Protein AF-A0A7C5NS29-F1 (afdb_monomer_lite)

Sequence (181 aa):
FFTLDFLIRVIQPRYSPSLLLGRFFVPNQRPQYVGAIKKRFAWGLGLLLALPMFYLLVINFQPNPIKVLVCILCLILLFLESAFSICLGCKFFEIFKKDPVKYCPGGVCEIRVKEPVQQFDIAQKIIAITVSLALIVGIYSYFTKVESKTFLAKKVKVMMMSDEEREAMEEAEMDKAFDEF

Secondary structure (DSSP, 8-state):
-HHHHHHHHHH-GGG-HHHHHHHHH-TTSPPPP--HHHHHHHHHHHHHHHHHHHIIIII--S--HHHHHHHHHHHHHHHHHHHS---HHHHHHHHHH-----S-GGGTTS--PPPGGGSPPHHHHHHHHHHHHHHHHHHHHHHHHS---SHHHHHHHHHHS-HHHHHHHHHHHHHHHHHT-

Radius of gyration: 29.72 Å; chains: 1; bounding box: 54×78×52 Å

Foldseek 3Di:
DQLVLLVCLLVPPVPRPVVVVVCVVPVPDDDQDADSVLVSQLSVVSNVLVVVLCCCVPVPVDDDVVSVVSVVVVVVQVCCCVVVVDRVSSVVVCVVVVDQGPRGPPCPSPPPPQDPVNDQDPVNVVVVVVVVVVVVVVVLCCLQPDDDPDPVSVVVNCVSDDPVVNVVVVVVVVVVVVVVD

pLDDT: mean 80.25, std 8.9, range [55.12, 94.56]

Structure (mmCIF, N/CA/C/O backbone):
data_AF-A0A7C5NS29-F1
#
_entry.id   AF-A0A7C5NS29-F1
#
loop_
_atom_site.group_PDB
_atom_site.id
_atom_site.type_symbol
_atom_site.label_atom_id
_atom_site.label_alt_id
_atom_site.label_comp_id
_atom_site.label_asym_id
_atom_site.label_entity_id
_atom_site.label_seq_id
_atom_site.pdbx_PDB_ins_code
_atom_site.Cartn_x
_atom_site.Cartn_y
_atom_site.Cartn_z
_atom_site.occupancy
_atom_site.B_iso_or_equiv
_atom_site.auth_seq_id
_atom_site.auth_comp_id
_atom_site.auth_asym_id
_atom_site.auth_atom_id
_atom_site.pdbx_PDB_model_num
ATOM 1 N N . PHE A 1 1 ? 10.781 0.079 -18.025 1.00 84.50 1 PHE A N 1
ATOM 2 C CA . PHE A 1 1 ? 9.436 0.616 -17.721 1.00 84.50 1 PHE A CA 1
ATOM 3 C C . PHE A 1 1 ? 9.418 1.417 -16.418 1.00 84.50 1 PHE A C 1
ATOM 5 O O . PHE A 1 1 ? 9.281 2.628 -16.503 1.00 84.50 1 PHE A O 1
ATOM 12 N N . PHE A 1 2 ? 9.638 0.801 -15.246 1.00 84.12 2 PHE A N 1
ATOM 13 C CA . PHE A 1 2 ? 9.578 1.489 -13.940 1.00 84.12 2 PHE A CA 1
ATOM 14 C C . PHE A 1 2 ? 10.439 2.757 -13.840 1.00 84.12 2 PHE A C 1
ATOM 16 O O . PHE A 1 2 ? 9.943 3.793 -13.414 1.00 84.12 2 PHE A O 1
ATOM 23 N N . THR A 1 3 ? 11.694 2.719 -14.293 1.00 87.38 3 THR A N 1
ATOM 24 C CA . THR A 1 3 ? 12.591 3.888 -14.259 1.00 87.38 3 THR A CA 1
ATOM 25 C C . THR A 1 3 ? 12.057 5.060 -15.088 1.00 87.38 3 THR A C 1
ATOM 27 O O . THR A 1 3 ? 12.074 6.194 -14.624 1.00 87.38 3 THR A O 1
ATOM 30 N N . LEU A 1 4 ? 11.522 4.787 -16.285 1.00 89.12 4 LEU A N 1
ATOM 31 C CA . LEU A 1 4 ? 10.903 5.810 -17.135 1.00 89.12 4 LEU A CA 1
ATOM 32 C C . LEU A 1 4 ? 9.617 6.357 -16.508 1.00 89.12 4 LEU A C 1
ATOM 34 O O . LEU A 1 4 ? 9.391 7.562 -16.533 1.00 89.12 4 LEU A O 1
ATOM 38 N N . ASP A 1 5 ? 8.796 5.495 -15.908 1.00 89.88 5 ASP A N 1
ATOM 39 C CA . ASP A 1 5 ? 7.573 5.920 -15.227 1.00 89.88 5 ASP A CA 1
ATOM 40 C C . ASP A 1 5 ? 7.878 6.850 -14.037 1.00 89.88 5 ASP A C 1
ATOM 42 O O . ASP A 1 5 ? 7.279 7.922 -13.938 1.00 89.88 5 ASP A O 1
ATOM 46 N N . PHE A 1 6 ? 8.860 6.513 -13.191 1.00 89.69 6 PHE A N 1
ATOM 47 C CA . PHE A 1 6 ? 9.300 7.384 -12.093 1.00 89.69 6 PHE A CA 1
ATOM 48 C C . PHE A 1 6 ? 9.930 8.690 -12.588 1.00 89.69 6 PHE A C 1
ATOM 50 O O . PHE A 1 6 ? 9.635 9.746 -12.029 1.00 89.69 6 PHE A O 1
ATOM 57 N N . LEU A 1 7 ? 10.729 8.652 -13.658 1.00 91.94 7 LEU A N 1
ATOM 58 C CA . LEU A 1 7 ? 11.313 9.856 -14.256 1.00 91.94 7 LEU A CA 1
ATOM 59 C C . LEU A 1 7 ? 10.222 10.827 -14.732 1.00 91.94 7 LEU A C 1
ATOM 61 O O . LEU A 1 7 ? 10.238 12.009 -14.381 1.00 91.94 7 LEU A O 1
ATOM 65 N N . ILE A 1 8 ? 9.231 10.319 -15.471 1.00 92.19 8 ILE A N 1
ATOM 66 C CA . ILE A 1 8 ? 8.101 11.124 -15.951 1.00 92.19 8 ILE A CA 1
ATOM 67 C C . ILE A 1 8 ? 7.297 11.668 -14.768 1.00 92.19 8 ILE A C 1
ATOM 69 O O . ILE A 1 8 ? 6.920 12.837 -14.773 1.00 92.19 8 ILE A O 1
ATOM 73 N N . ARG A 1 9 ? 7.071 10.867 -13.721 1.00 90.88 9 ARG A N 1
ATOM 74 C CA . ARG A 1 9 ? 6.364 11.301 -12.506 1.00 90.88 9 ARG A CA 1
ATOM 75 C C . ARG A 1 9 ? 7.054 12.464 -11.786 1.00 90.88 9 ARG A C 1
ATOM 77 O O . ARG A 1 9 ? 6.360 13.361 -11.305 1.00 90.88 9 ARG A O 1
ATOM 84 N N . VAL A 1 10 ? 8.387 12.474 -11.734 1.00 90.38 10 VAL A N 1
ATOM 85 C CA . VAL A 1 10 ? 9.169 13.560 -11.115 1.00 90.38 10 VAL A CA 1
ATOM 86 C C . VAL A 1 10 ? 9.043 14.865 -11.911 1.00 90.38 10 VAL A C 1
ATOM 88 O O . VAL A 1 10 ? 8.810 15.915 -11.310 1.00 90.38 10 VAL A O 1
ATOM 91 N N . ILE A 1 11 ? 9.134 14.803 -13.245 1.00 89.94 11 ILE A N 1
ATOM 92 C CA . ILE A 1 11 ? 9.050 15.984 -14.124 1.00 89.94 11 ILE A CA 1
ATOM 93 C C . ILE A 1 11 ? 7.599 16.471 -14.244 1.00 89.94 11 ILE A C 1
ATOM 95 O O . ILE A 1 11 ? 7.268 17.608 -13.897 1.00 89.94 11 ILE A O 1
ATOM 99 N N . GLN A 1 12 ? 6.716 15.602 -14.738 1.00 88.44 12 GLN A N 1
ATOM 100 C CA . GLN A 1 12 ? 5.320 15.906 -15.019 1.00 88.44 12 GLN A CA 1
ATOM 101 C C . GLN A 1 12 ? 4.426 14.667 -14.804 1.00 88.44 12 GLN A C 1
ATOM 103 O O . GLN A 1 12 ? 4.248 13.850 -15.713 1.00 88.44 12 GLN A O 1
ATOM 108 N N . PRO A 1 13 ? 3.754 14.547 -13.644 1.00 84.69 13 PRO A N 1
ATOM 109 C CA . PRO A 1 13 ? 2.946 13.370 -13.324 1.00 84.69 13 PRO A CA 1
ATOM 110 C C . PRO A 1 13 ? 1.723 13.186 -14.222 1.00 84.69 13 PRO A C 1
ATOM 112 O O . PRO A 1 13 ? 1.171 12.090 -14.283 1.00 84.69 13 PRO A O 1
ATOM 115 N N . ARG A 1 14 ? 1.301 14.229 -14.949 1.00 85.94 14 ARG A N 1
ATOM 116 C CA . ARG A 1 14 ? 0.175 14.154 -15.890 1.00 85.94 14 ARG A CA 1
ATOM 117 C C . ARG A 1 14 ? 0.391 13.125 -17.006 1.00 85.94 14 ARG A C 1
ATOM 119 O O . ARG A 1 14 ? -0.599 12.571 -17.475 1.00 85.94 14 ARG A O 1
ATOM 126 N N . TYR A 1 15 ? 1.643 12.877 -17.393 1.00 89.12 15 TYR A N 1
ATOM 127 C CA . TYR A 1 15 ? 2.007 11.996 -18.507 1.00 89.12 15 TYR A CA 1
ATOM 128 C C . TYR A 1 15 ? 2.542 10.630 -18.064 1.00 89.12 15 TYR A C 1
ATOM 130 O O . TYR A 1 15 ? 3.012 9.860 -18.895 1.00 89.12 15 TYR A O 1
ATOM 138 N N . SER A 1 16 ? 2.500 10.312 -16.767 1.00 90.00 16 SER A N 1
ATOM 139 C CA . SER A 1 16 ? 2.973 9.013 -16.285 1.00 90.00 16 SER A CA 1
ATOM 140 C C . SER A 1 16 ? 2.131 7.884 -16.895 1.00 90.00 16 SER A C 1
ATOM 142 O O . SER A 1 16 ? 0.908 7.885 -16.711 1.00 90.00 16 SER A O 1
ATOM 144 N N . PRO A 1 17 ? 2.752 6.913 -17.592 1.00 89.06 17 PRO A N 1
ATOM 145 C CA . PRO A 1 17 ? 2.029 5.846 -18.283 1.00 89.06 17 PRO A CA 1
ATOM 146 C C . PRO A 1 17 ? 1.210 4.987 -17.318 1.00 89.06 17 PRO A C 1
ATOM 148 O O . PRO A 1 17 ? 0.082 4.614 -17.629 1.00 89.06 17 PRO A O 1
ATOM 151 N N . SER A 1 18 ? 1.719 4.736 -16.112 1.00 88.56 18 SER A N 1
ATOM 152 C CA . SER A 1 18 ? 0.970 4.003 -15.085 1.00 88.56 18 SER A CA 1
ATOM 153 C C . SER A 1 18 ? -0.252 4.770 -14.556 1.00 88.56 18 SER A C 1
ATOM 155 O O . SER A 1 18 ? -1.291 4.162 -14.310 1.00 88.56 18 SER A O 1
ATOM 157 N N . LEU A 1 19 ? -0.173 6.101 -14.409 1.00 86.50 19 LEU A N 1
ATOM 158 C CA . LEU A 1 19 ? -1.319 6.927 -14.001 1.00 86.50 19 LEU A CA 1
ATOM 159 C C . LEU A 1 19 ? -2.356 7.051 -15.123 1.00 86.50 19 LEU A C 1
ATOM 161 O O . LEU A 1 19 ? -3.553 7.092 -14.842 1.00 86.50 19 LEU A O 1
ATOM 165 N N . LEU A 1 20 ? -1.910 7.095 -16.379 1.00 90.75 20 LEU A N 1
ATOM 166 C CA . LEU A 1 20 ? -2.789 7.060 -17.549 1.00 90.75 20 LEU A CA 1
ATOM 167 C C . LEU A 1 20 ? -3.546 5.730 -17.631 1.00 90.75 20 LEU A C 1
ATOM 169 O O . LEU A 1 20 ? -4.767 5.745 -17.769 1.00 90.75 20 LEU A O 1
ATOM 173 N N . LEU A 1 21 ? -2.853 4.601 -17.447 1.00 90.88 21 LEU A N 1
ATOM 174 C CA . LEU A 1 21 ? -3.489 3.284 -17.355 1.00 90.88 21 LEU A CA 1
ATOM 175 C C . LEU A 1 21 ? -4.486 3.216 -16.192 1.00 90.88 21 LEU A C 1
ATOM 177 O O . LEU A 1 21 ? -5.612 2.769 -16.381 1.00 90.88 21 LEU A O 1
ATOM 181 N N . GLY A 1 22 ? -4.126 3.727 -15.011 1.00 87.38 22 GLY A N 1
ATOM 182 C CA . GLY A 1 22 ? -5.042 3.773 -13.867 1.00 87.38 22 GLY A CA 1
ATOM 183 C C . GLY A 1 22 ? -6.326 4.560 -14.154 1.00 87.38 22 GLY A C 1
ATOM 184 O O . GLY A 1 22 ? -7.415 4.100 -13.825 1.00 87.38 22 GLY A O 1
ATOM 185 N N . ARG A 1 23 ? -6.221 5.712 -14.829 1.00 89.19 23 ARG A N 1
ATOM 186 C CA . ARG A 1 23 ? -7.392 6.503 -15.256 1.00 89.19 23 ARG A CA 1
ATOM 187 C C . ARG A 1 23 ? -8.261 5.773 -16.274 1.00 89.19 23 ARG A C 1
ATOM 189 O O . ARG A 1 23 ? -9.473 5.946 -16.250 1.00 89.19 23 ARG A O 1
ATOM 196 N N . PHE A 1 24 ? -7.648 4.984 -17.153 1.00 92.38 24 PHE A N 1
ATOM 197 C CA . PHE A 1 24 ? -8.369 4.199 -18.148 1.00 92.38 24 PHE A CA 1
ATOM 198 C C . PHE A 1 24 ? -9.202 3.081 -17.505 1.00 92.38 24 PHE A C 1
ATOM 200 O O . PHE A 1 24 ? -10.366 2.917 -17.855 1.00 92.38 24 PHE A O 1
ATOM 207 N N . PHE A 1 25 ? -8.646 2.354 -16.529 1.00 93.25 25 PHE A N 1
ATOM 208 C CA . PHE A 1 25 ? -9.373 1.280 -15.835 1.00 93.25 25 PHE A CA 1
ATOM 209 C C . PHE A 1 25 ? -10.395 1.786 -14.816 1.00 93.25 25 PHE A C 1
ATOM 211 O O . PHE A 1 25 ? -11.367 1.096 -14.518 1.00 93.25 25 PHE A O 1
ATOM 218 N N . VAL A 1 26 ? -10.172 2.977 -14.260 1.00 91.19 26 VAL A N 1
ATOM 219 C CA . VAL A 1 26 ? -10.935 3.482 -13.119 1.00 91.19 26 VAL A CA 1
ATOM 220 C C . VAL A 1 26 ? -11.525 4.877 -13.398 1.00 91.19 26 VAL A C 1
ATOM 222 O O . VAL A 1 26 ? -11.232 5.833 -12.676 1.00 91.19 26 VAL A O 1
ATOM 225 N N . PRO A 1 27 ? -12.371 5.040 -14.435 1.00 87.06 27 PRO A N 1
ATOM 226 C CA . PRO A 1 27 ? -12.911 6.353 -14.787 1.00 87.06 27 PRO A CA 1
ATOM 227 C C . PRO A 1 27 ? -13.981 6.855 -13.803 1.00 87.06 27 PRO A C 1
ATOM 229 O O . PRO A 1 27 ? -14.156 8.061 -13.667 1.00 87.06 27 PRO A O 1
ATOM 232 N N . ASN A 1 28 ? -14.686 5.955 -13.105 1.00 89.50 28 ASN A N 1
ATOM 233 C CA . ASN A 1 28 ? -15.876 6.300 -12.315 1.00 89.50 28 ASN A CA 1
ATOM 234 C C . ASN A 1 28 ? -15.653 6.334 -10.786 1.00 89.50 28 ASN A C 1
ATOM 236 O O . ASN A 1 28 ? -16.615 6.421 -10.026 1.00 89.50 28 ASN A O 1
ATOM 240 N N . GLN A 1 29 ? -14.407 6.233 -10.302 1.00 86.56 29 GLN A N 1
ATOM 241 C CA . GLN A 1 29 ? -14.116 6.352 -8.865 1.00 86.56 29 GLN A CA 1
ATOM 242 C C . GLN A 1 29 ? -13.877 7.809 -8.461 1.00 86.56 29 GLN A C 1
ATOM 244 O O . GLN A 1 29 ? -13.342 8.611 -9.226 1.00 86.56 29 GLN A O 1
ATOM 249 N N . ARG A 1 30 ? -14.234 8.151 -7.217 1.00 83.19 30 ARG A N 1
ATOM 250 C CA . ARG A 1 30 ? -13.949 9.477 -6.657 1.00 83.19 30 ARG A CA 1
ATOM 251 C C . ARG A 1 30 ? -12.430 9.664 -6.524 1.00 83.19 30 ARG A C 1
ATOM 253 O O . ARG A 1 30 ? -11.791 8.850 -5.853 1.00 83.19 30 ARG A O 1
ATOM 260 N N . PRO A 1 31 ? -11.838 10.712 -7.123 1.00 81.25 31 PRO A N 1
ATOM 261 C CA . PRO A 1 31 ? -10.403 10.933 -7.033 1.00 81.25 31 PRO A CA 1
ATOM 262 C C . PRO A 1 31 ? -10.005 11.302 -5.602 1.00 81.25 31 PRO A C 1
ATOM 264 O O . PRO A 1 31 ? -10.617 12.166 -4.977 1.00 81.25 31 PRO A O 1
ATOM 267 N N . GLN A 1 32 ? -8.940 10.679 -5.095 1.00 75.00 32 GLN A N 1
ATOM 268 C CA . GLN A 1 32 ? -8.300 11.106 -3.853 1.00 75.00 32 GLN A CA 1
ATOM 269 C C . GLN A 1 32 ? -7.172 12.085 -4.162 1.00 75.00 32 GLN A C 1
ATOM 271 O O . GLN A 1 32 ? -6.188 11.745 -4.828 1.00 75.00 32 GLN A O 1
ATOM 276 N N . TYR A 1 33 ? -7.313 13.308 -3.662 1.00 77.44 33 TYR A N 1
ATOM 277 C CA . TYR A 1 33 ? -6.284 14.329 -3.775 1.00 77.44 33 TYR A CA 1
ATOM 278 C C . TYR A 1 33 ? -5.215 14.117 -2.703 1.00 77.44 33 TYR A C 1
ATOM 280 O O . TYR A 1 33 ? -5.510 13.922 -1.528 1.00 77.44 33 TYR A O 1
ATOM 288 N N . VAL A 1 34 ? -3.954 14.148 -3.127 1.00 76.94 34 VAL A N 1
ATOM 289 C CA . VAL A 1 34 ? -2.780 13.945 -2.271 1.00 76.94 34 VAL A CA 1
ATOM 290 C C . VAL A 1 34 ? -1.809 15.095 -2.510 1.00 76.94 34 VAL A C 1
ATOM 292 O O . VAL A 1 34 ? -1.690 15.585 -3.636 1.00 76.94 34 VAL A O 1
ATOM 295 N N . GLY A 1 35 ? -1.088 15.522 -1.471 1.00 79.50 35 GLY A N 1
ATOM 296 C CA . GLY A 1 35 ? -0.113 16.610 -1.571 1.00 79.50 35 GLY A CA 1
ATOM 297 C C . GLY A 1 35 ? 0.958 16.368 -2.648 1.00 79.50 35 GLY A C 1
ATOM 298 O O . GLY A 1 35 ? 1.777 15.453 -2.536 1.00 79.50 35 GLY A O 1
ATOM 299 N N . ALA A 1 36 ? 0.993 17.227 -3.672 1.00 80.75 36 ALA A N 1
ATOM 300 C CA . ALA A 1 36 ? 1.845 17.045 -4.851 1.00 80.75 36 ALA A CA 1
ATOM 301 C C . ALA A 1 36 ? 3.354 17.075 -4.540 1.00 80.75 36 ALA A C 1
ATOM 303 O O . ALA A 1 36 ? 4.107 16.254 -5.057 1.00 80.75 36 ALA A O 1
ATOM 304 N N . ILE A 1 37 ? 3.799 17.992 -3.673 1.00 82.50 37 ILE A N 1
ATOM 305 C CA . ILE A 1 37 ? 5.226 18.188 -3.349 1.00 82.50 37 ILE A CA 1
ATOM 306 C C . ILE A 1 37 ? 5.819 16.934 -2.690 1.00 82.50 37 ILE A C 1
ATOM 308 O O . ILE A 1 37 ? 6.891 16.467 -3.066 1.00 82.50 37 ILE A O 1
ATOM 312 N N . LYS A 1 38 ? 5.081 16.343 -1.749 1.00 79.25 38 LYS A N 1
ATOM 313 C CA . LYS A 1 38 ? 5.513 15.173 -0.970 1.00 79.25 38 LYS A CA 1
ATOM 314 C C . LYS A 1 38 ? 5.594 13.933 -1.845 1.00 79.25 38 LYS A C 1
ATOM 316 O O . LYS A 1 38 ? 6.554 13.172 -1.778 1.00 79.25 38 LYS A O 1
ATOM 321 N N . LYS A 1 39 ? 4.612 13.775 -2.736 1.00 81.94 39 LYS A N 1
ATOM 322 C CA . LYS A 1 39 ? 4.575 12.658 -3.677 1.00 81.94 39 LYS A CA 1
ATOM 323 C C . LYS A 1 39 ? 5.679 12.758 -4.732 1.00 81.94 39 LYS A C 1
ATOM 325 O O . LYS A 1 39 ? 6.268 11.741 -5.080 1.00 81.94 39 LYS A O 1
ATOM 330 N N . ARG A 1 40 ? 6.039 13.975 -5.164 1.00 86.00 40 ARG A N 1
ATOM 331 C CA . ARG A 1 40 ? 7.222 14.200 -6.014 1.00 86.00 40 ARG A CA 1
ATOM 332 C C . ARG A 1 40 ? 8.524 13.790 -5.329 1.00 86.00 40 ARG A C 1
ATOM 334 O O . ARG A 1 40 ? 9.353 13.159 -5.976 1.00 86.00 40 ARG A O 1
ATOM 341 N N . PHE A 1 41 ? 8.686 14.083 -4.038 1.00 86.69 41 PHE A N 1
ATOM 342 C CA . PHE A 1 41 ? 9.850 13.621 -3.273 1.00 86.69 41 PHE A CA 1
ATOM 343 C C . PHE A 1 41 ? 9.907 12.089 -3.182 1.00 86.69 41 PHE A C 1
ATOM 345 O O . PHE A 1 41 ? 10.949 11.494 -3.453 1.00 86.69 41 PHE A O 1
ATOM 352 N N . ALA A 1 42 ? 8.773 11.440 -2.895 1.00 85.62 42 ALA A N 1
ATOM 353 C CA . ALA A 1 42 ? 8.683 9.980 -2.879 1.00 85.62 42 ALA A CA 1
ATOM 354 C C . ALA A 1 42 ? 9.040 9.357 -4.244 1.00 85.62 42 ALA A C 1
ATOM 356 O O . ALA A 1 42 ? 9.807 8.397 -4.302 1.00 85.62 42 ALA A O 1
ATOM 357 N N . TRP A 1 43 ? 8.567 9.935 -5.354 1.00 88.31 43 TRP A N 1
ATOM 358 C CA . TRP A 1 43 ? 8.963 9.497 -6.698 1.00 88.31 43 TRP A CA 1
ATOM 359 C C . TRP A 1 43 ? 10.452 9.712 -6.985 1.00 88.31 43 TRP A C 1
ATOM 361 O O . TRP A 1 43 ? 11.046 8.892 -7.679 1.00 88.31 43 TRP A O 1
ATOM 371 N N . GLY A 1 44 ? 11.067 10.759 -6.427 1.00 88.88 44 GLY A N 1
ATOM 372 C CA . GLY A 1 44 ? 12.513 10.981 -6.503 1.00 88.88 44 GLY A CA 1
ATOM 373 C C . GLY A 1 44 ? 13.320 9.883 -5.804 1.00 88.88 44 GLY A C 1
ATOM 374 O O . GLY A 1 44 ? 14.271 9.363 -6.382 1.00 88.88 44 GLY A O 1
ATOM 375 N N . LEU A 1 45 ? 12.898 9.462 -4.607 1.00 87.88 45 LEU A N 1
ATOM 376 C CA . LEU A 1 45 ? 13.495 8.310 -3.913 1.00 87.88 45 LEU A CA 1
ATOM 377 C C . LEU A 1 45 ? 13.300 7.002 -4.696 1.00 87.88 45 LEU A C 1
ATOM 379 O O . LEU A 1 45 ? 14.232 6.209 -4.817 1.00 87.88 45 LEU A O 1
ATOM 383 N N . GLY A 1 46 ? 12.116 6.798 -5.281 1.00 87.94 46 GLY A N 1
ATOM 384 C CA . GLY A 1 46 ? 11.853 5.661 -6.167 1.00 87.94 46 GLY A CA 1
ATOM 385 C C . GLY A 1 46 ? 12.755 5.655 -7.405 1.00 87.94 46 GLY A C 1
ATOM 386 O O . GLY A 1 46 ? 13.291 4.610 -7.771 1.00 87.94 46 GLY A O 1
ATOM 387 N N . LEU A 1 47 ? 12.995 6.821 -8.014 1.00 90.44 47 LEU A N 1
ATOM 388 C CA . LEU A 1 47 ? 13.918 6.968 -9.141 1.00 90.44 47 LEU A CA 1
ATOM 389 C C . LEU A 1 47 ? 15.365 6.652 -8.737 1.00 90.44 47 LEU A C 1
ATOM 391 O O . LEU A 1 47 ? 16.051 5.936 -9.465 1.00 90.44 47 LEU A O 1
ATOM 395 N N . LEU A 1 48 ? 15.805 7.128 -7.568 1.00 89.88 48 LEU A N 1
ATOM 396 C CA . LEU A 1 48 ? 17.138 6.848 -7.026 1.00 89.88 48 LEU A CA 1
ATOM 397 C C . LEU A 1 48 ? 17.383 5.341 -6.854 1.00 89.88 48 LEU A C 1
ATOM 399 O O . LEU A 1 48 ? 18.474 4.867 -7.153 1.00 89.88 48 LEU A O 1
ATOM 403 N N . LEU A 1 49 ? 16.367 4.585 -6.427 1.00 86.62 49 LEU A N 1
ATOM 404 C CA . LEU A 1 49 ? 16.426 3.122 -6.312 1.00 86.62 49 LEU A CA 1
ATOM 405 C C . LEU A 1 49 ? 16.310 2.414 -7.676 1.00 86.62 49 LEU A C 1
ATOM 407 O O . LEU A 1 49 ? 16.938 1.379 -7.900 1.00 86.62 49 LEU A O 1
ATOM 411 N N . ALA A 1 50 ? 15.532 2.967 -8.610 1.00 87.25 50 ALA A N 1
ATOM 412 C CA . ALA A 1 50 ? 15.282 2.367 -9.922 1.00 87.25 50 ALA A CA 1
ATOM 413 C C . ALA A 1 50 ? 16.432 2.559 -10.931 1.00 87.25 50 ALA A C 1
ATOM 415 O O . ALA A 1 50 ? 16.570 1.756 -11.857 1.00 87.25 50 ALA A O 1
ATOM 416 N N . LEU A 1 51 ? 17.249 3.605 -10.786 1.00 87.88 51 LEU A N 1
ATOM 417 C CA . LEU A 1 51 ? 18.415 3.870 -11.641 1.00 87.88 51 LEU A CA 1
ATOM 418 C C . LEU A 1 51 ? 19.504 2.783 -11.564 1.00 87.88 51 LEU A C 1
ATOM 420 O O . LEU A 1 51 ? 19.841 2.231 -12.616 1.00 87.88 51 LEU A O 1
ATOM 424 N N . PRO A 1 52 ? 20.037 2.414 -10.379 1.00 85.44 52 PRO A N 1
ATOM 425 C CA . PRO A 1 52 ? 21.032 1.350 -10.284 1.00 85.44 52 PRO A CA 1
ATOM 426 C C . PRO A 1 52 ? 20.447 0.014 -10.746 1.00 85.44 52 PRO A C 1
ATOM 428 O O . PRO A 1 52 ? 21.135 -0.760 -11.400 1.00 85.44 52 PRO A O 1
ATOM 431 N N . MET A 1 53 ? 19.158 -0.228 -10.501 1.00 82.00 53 MET A N 1
ATOM 432 C CA . MET A 1 53 ? 18.462 -1.413 -11.000 1.00 82.00 53 MET A CA 1
ATOM 433 C C . MET A 1 53 ? 18.405 -1.484 -12.522 1.00 82.00 53 MET A C 1
ATOM 435 O O . MET A 1 53 ? 18.705 -2.526 -13.102 1.00 82.00 53 MET A O 1
ATOM 439 N N . PHE A 1 54 ? 18.064 -0.378 -13.182 1.00 84.75 54 PHE A N 1
ATOM 440 C CA . PHE A 1 54 ? 18.069 -0.303 -14.639 1.00 84.75 54 PHE A CA 1
ATOM 441 C C . PHE A 1 54 ? 19.468 -0.553 -15.204 1.00 84.75 54 PHE A C 1
ATOM 443 O O . PHE A 1 54 ? 19.623 -1.355 -16.123 1.00 84.75 54 PHE A O 1
ATOM 450 N N . TYR A 1 55 ? 20.491 0.062 -14.607 1.00 84.06 55 TYR A N 1
ATOM 451 C CA . TYR A 1 55 ? 21.881 -0.160 -14.997 1.00 84.06 55 TYR A CA 1
ATOM 452 C C . TYR A 1 55 ? 22.293 -1.633 -14.836 1.00 84.06 55 TYR A C 1
ATOM 454 O O . TYR A 1 55 ? 22.885 -2.235 -15.733 1.00 84.06 55 TYR A O 1
ATOM 462 N N . LEU A 1 56 ? 21.929 -2.245 -13.709 1.00 81.56 56 LEU A N 1
ATOM 463 C CA . LEU A 1 56 ? 22.293 -3.619 -13.383 1.00 81.56 56 LEU A CA 1
ATOM 464 C C . LEU A 1 56 ? 21.525 -4.672 -14.190 1.00 81.56 56 LEU A C 1
ATOM 466 O O . LEU A 1 56 ? 22.088 -5.739 -14.394 1.00 81.56 56 LEU A O 1
ATOM 470 N N . LEU A 1 57 ? 20.284 -4.426 -14.619 1.00 80.19 57 LEU A N 1
ATOM 471 C CA . LEU A 1 57 ? 19.483 -5.400 -15.381 1.00 80.19 57 LEU A CA 1
ATOM 472 C C . LEU A 1 57 ? 19.607 -5.238 -16.897 1.00 80.19 57 LEU A C 1
ATOM 474 O O . LEU A 1 57 ? 19.606 -6.239 -17.608 1.00 80.19 57 LEU A O 1
ATOM 478 N N . VAL A 1 58 ? 19.686 -4.001 -17.396 1.00 79.69 58 VAL A N 1
ATOM 479 C CA . VAL A 1 58 ? 19.634 -3.728 -18.842 1.00 79.69 58 VAL A CA 1
ATOM 480 C C . VAL A 1 58 ? 21.025 -3.702 -19.463 1.00 79.69 58 VAL A C 1
ATOM 482 O O . VAL A 1 58 ? 21.216 -4.267 -20.533 1.00 79.69 58 VAL A O 1
ATOM 485 N N . ILE A 1 59 ? 22.002 -3.075 -18.801 1.00 81.25 59 ILE A N 1
ATOM 486 C CA . ILE A 1 59 ? 23.353 -2.922 -19.366 1.00 81.25 59 ILE A CA 1
ATOM 487 C C . ILE A 1 59 ? 24.212 -4.153 -19.058 1.00 81.25 59 ILE A C 1
ATOM 489 O O . ILE A 1 59 ? 24.955 -4.621 -19.913 1.00 81.25 59 ILE A O 1
ATOM 493 N N . ASN A 1 60 ? 24.087 -4.714 -17.853 1.00 77.44 60 ASN A N 1
ATOM 494 C CA . ASN A 1 60 ? 24.859 -5.881 -17.429 1.00 77.44 60 ASN A CA 1
ATOM 495 C C . ASN A 1 60 ? 23.948 -7.099 -17.237 1.00 77.44 60 ASN A C 1
ATOM 497 O O . ASN A 1 60 ? 23.453 -7.324 -16.143 1.00 77.44 60 ASN A O 1
ATOM 501 N N . PHE A 1 61 ? 23.758 -7.942 -18.249 1.00 76.50 61 PHE A N 1
ATOM 502 C CA . PHE A 1 61 ? 22.803 -9.063 -18.163 1.00 76.50 61 PHE A CA 1
ATOM 503 C C . PHE A 1 61 ? 23.229 -10.222 -17.228 1.00 76.50 61 PHE A C 1
ATOM 505 O O . PHE A 1 61 ? 22.466 -11.147 -16.976 1.00 76.50 61 PHE A O 1
ATOM 512 N N . GLN A 1 62 ? 24.448 -10.190 -16.683 1.00 81.19 62 GLN A N 1
ATOM 513 C CA . GLN A 1 62 ? 24.971 -11.265 -15.832 1.00 81.19 62 GLN A CA 1
ATOM 514 C C . GLN A 1 62 ? 24.206 -11.373 -14.494 1.00 81.19 62 GLN A C 1
ATOM 516 O O . GLN A 1 62 ? 24.102 -10.368 -13.777 1.00 81.19 62 GLN A O 1
ATOM 521 N N . PRO A 1 63 ? 23.695 -12.556 -14.108 1.00 77.00 63 PRO A N 1
ATOM 522 C CA . PRO A 1 63 ? 23.015 -12.741 -12.830 1.00 77.00 63 PRO A CA 1
ATOM 523 C C . PRO A 1 63 ? 24.026 -12.646 -11.680 1.00 77.00 63 PRO A C 1
ATOM 525 O O . PRO A 1 63 ? 24.977 -13.415 -11.603 1.00 77.00 63 PRO A O 1
ATOM 528 N N . ASN A 1 64 ? 23.831 -11.679 -10.781 1.00 81.88 64 ASN A N 1
ATOM 529 C CA . ASN A 1 64 ? 24.672 -11.476 -9.601 1.00 81.88 64 ASN A CA 1
ATOM 530 C C . ASN A 1 64 ? 23.770 -11.465 -8.351 1.00 81.88 64 ASN A C 1
ATOM 532 O O . ASN A 1 64 ? 22.731 -10.794 -8.385 1.00 81.88 64 ASN A O 1
ATOM 536 N N . PRO A 1 65 ? 24.132 -12.162 -7.255 1.00 85.50 65 PRO A N 1
ATOM 537 C CA . PRO A 1 65 ? 23.334 -12.217 -6.023 1.00 85.50 65 PRO A CA 1
ATOM 538 C C . PRO A 1 65 ? 22.985 -10.833 -5.454 1.00 85.50 65 PRO A C 1
ATOM 540 O O . PRO A 1 65 ? 21.890 -10.638 -4.926 1.00 85.50 65 PRO A O 1
ATOM 543 N N . ILE A 1 66 ? 23.855 -9.838 -5.642 1.00 83.94 66 ILE A N 1
ATOM 544 C CA . ILE A 1 66 ? 23.621 -8.452 -5.209 1.00 83.94 66 ILE A CA 1
ATOM 545 C C . ILE A 1 66 ? 22.386 -7.857 -5.908 1.00 83.94 66 ILE A C 1
ATOM 547 O O . ILE A 1 66 ? 21.595 -7.151 -5.283 1.00 83.94 66 ILE A O 1
ATOM 551 N N . LYS A 1 67 ? 22.170 -8.179 -7.191 1.00 83.81 67 LYS A N 1
ATOM 552 C CA . LYS A 1 67 ? 21.007 -7.693 -7.957 1.00 83.81 67 LYS A CA 1
ATOM 553 C C . LYS A 1 67 ? 19.704 -8.263 -7.407 1.00 83.81 67 LYS A C 1
ATOM 555 O O . LYS A 1 67 ? 18.720 -7.538 -7.292 1.00 83.81 67 LYS A O 1
ATOM 560 N N . VAL A 1 68 ? 19.710 -9.544 -7.039 1.00 85.44 68 VAL A N 1
ATOM 561 C CA . VAL A 1 68 ? 18.539 -10.227 -6.469 1.00 85.44 68 VAL A CA 1
ATOM 562 C C . VAL A 1 68 ? 18.180 -9.627 -5.112 1.00 85.44 68 VAL A C 1
ATOM 564 O O . VAL A 1 68 ? 17.015 -9.322 -4.875 1.00 85.44 68 VAL A O 1
ATOM 567 N N . LEU A 1 69 ? 19.173 -9.372 -4.256 1.00 88.56 69 LEU A N 1
ATOM 568 C CA . LEU A 1 69 ? 18.948 -8.790 -2.932 1.00 88.56 69 LEU A CA 1
ATOM 569 C C . LEU A 1 69 ? 18.316 -7.395 -3.025 1.00 88.56 69 LEU A C 1
ATOM 571 O O . LEU A 1 69 ? 17.306 -7.124 -2.376 1.00 88.56 69 LEU A O 1
ATOM 575 N N . VAL A 1 70 ? 18.859 -6.521 -3.875 1.00 84.62 70 VAL A N 1
ATOM 576 C CA . VAL A 1 70 ? 18.309 -5.167 -4.043 1.00 84.62 70 VAL A CA 1
ATOM 577 C C . VAL A 1 70 ? 16.922 -5.211 -4.717 1.00 84.62 70 VAL A C 1
ATOM 579 O O . VAL A 1 70 ? 16.068 -4.384 -4.400 1.00 84.62 70 VAL A O 1
ATOM 582 N N . CYS A 1 71 ? 16.646 -6.203 -5.575 1.00 84.31 71 CYS A N 1
ATOM 583 C CA . CYS A 1 71 ? 15.312 -6.431 -6.145 1.00 84.31 71 CYS A CA 1
ATOM 584 C C . CYS A 1 71 ? 14.289 -6.838 -5.070 1.00 84.31 71 CYS A C 1
ATOM 586 O O . CYS A 1 71 ? 13.205 -6.263 -4.977 1.00 84.31 71 CYS A O 1
ATOM 588 N N . ILE A 1 72 ? 14.644 -7.779 -4.195 1.00 89.69 72 ILE A N 1
ATOM 589 C CA . ILE A 1 72 ? 13.785 -8.175 -3.073 1.00 89.69 72 ILE A CA 1
ATOM 590 C C . ILE A 1 72 ? 13.517 -6.973 -2.162 1.00 89.69 72 ILE A C 1
ATOM 592 O O . ILE A 1 72 ? 12.369 -6.721 -1.800 1.00 89.69 72 ILE A O 1
ATOM 596 N N . LEU A 1 73 ? 14.546 -6.175 -1.861 1.00 89.12 73 LEU A N 1
ATOM 597 C CA . LEU A 1 73 ? 14.394 -4.956 -1.071 1.00 89.12 73 LEU A CA 1
ATOM 598 C C . LEU A 1 73 ? 13.396 -3.980 -1.714 1.00 89.12 73 LEU A C 1
ATOM 600 O O . LEU A 1 73 ? 12.504 -3.481 -1.029 1.00 89.12 73 LEU A O 1
ATOM 604 N N . CYS A 1 74 ? 13.494 -3.723 -3.024 1.00 85.25 74 CYS A N 1
ATOM 605 C CA . CYS A 1 74 ? 12.561 -2.807 -3.684 1.00 85.25 74 CYS A CA 1
ATOM 606 C C . CYS A 1 74 ? 11.130 -3.361 -3.771 1.00 85.25 74 CYS A C 1
ATOM 608 O O . CYS A 1 74 ? 10.182 -2.588 -3.630 1.00 85.25 74 CYS A O 1
ATOM 610 N N . LEU A 1 75 ? 10.958 -4.678 -3.922 1.00 88.31 75 LEU A N 1
ATOM 611 C CA . LEU A 1 75 ? 9.640 -5.316 -3.891 1.00 88.31 75 LEU A CA 1
ATOM 612 C C . LEU A 1 75 ? 9.002 -5.225 -2.502 1.00 88.31 75 LEU A C 1
ATOM 614 O O . LEU A 1 75 ? 7.819 -4.913 -2.408 1.00 88.31 75 LEU A O 1
ATOM 618 N N . ILE A 1 76 ? 9.781 -5.415 -1.433 1.00 90.25 76 ILE A N 1
ATOM 619 C CA . ILE A 1 76 ? 9.306 -5.241 -0.052 1.00 90.25 76 ILE A CA 1
ATOM 620 C C . ILE A 1 76 ? 8.858 -3.794 0.180 1.00 90.25 76 ILE A C 1
ATOM 622 O O . ILE A 1 76 ? 7.768 -3.564 0.699 1.00 90.25 76 ILE A O 1
ATOM 626 N N . LEU A 1 77 ? 9.660 -2.810 -0.237 1.00 85.06 77 LEU A N 1
ATOM 627 C CA . LEU A 1 77 ? 9.304 -1.395 -0.093 1.00 85.06 77 LEU A CA 1
ATOM 628 C C . LEU A 1 77 ? 8.016 -1.037 -0.851 1.00 85.06 77 LEU A C 1
ATOM 630 O O . LEU A 1 77 ? 7.151 -0.354 -0.303 1.00 85.06 77 LEU A O 1
ATOM 634 N N . LEU A 1 78 ? 7.859 -1.537 -2.080 1.00 84.12 78 LEU A N 1
ATOM 635 C CA . LEU A 1 78 ? 6.657 -1.333 -2.891 1.00 84.12 78 LEU A CA 1
ATOM 636 C C . LEU A 1 78 ? 5.433 -2.043 -2.293 1.00 84.12 78 LEU A C 1
ATOM 638 O O . LEU A 1 78 ? 4.323 -1.504 -2.318 1.00 84.12 78 LEU A O 1
ATOM 642 N N . PHE A 1 79 ? 5.625 -3.234 -1.726 1.00 87.31 79 PHE A N 1
ATOM 643 C CA . PHE A 1 79 ? 4.575 -3.971 -1.030 1.00 87.31 79 PHE A CA 1
ATOM 644 C C . PHE A 1 79 ? 4.083 -3.209 0.204 1.00 87.31 79 PHE A C 1
ATOM 646 O O . PHE A 1 79 ? 2.880 -3.041 0.378 1.00 87.31 79 PHE A O 1
ATOM 653 N N . LEU A 1 80 ? 4.991 -2.668 1.020 1.00 83.62 80 LEU A N 1
ATOM 654 C CA . LEU A 1 80 ? 4.616 -1.870 2.190 1.00 83.62 80 LEU A CA 1
ATOM 655 C C . LEU A 1 80 ? 3.835 -0.602 1.808 1.00 83.62 80 LEU A C 1
ATOM 657 O O . LEU A 1 80 ? 2.863 -0.247 2.480 1.00 83.62 80 LEU A O 1
ATOM 661 N N . GLU A 1 81 ? 4.222 0.055 0.712 1.00 79.44 81 GLU A N 1
ATOM 662 C CA . GLU A 1 81 ? 3.521 1.239 0.209 1.00 79.44 81 GLU A CA 1
ATOM 663 C C . GLU A 1 81 ? 2.124 0.904 -0.332 1.00 79.44 81 GLU A C 1
ATOM 665 O O . GLU A 1 81 ? 1.178 1.647 -0.086 1.00 79.44 81 GLU A O 1
ATOM 670 N N . SER A 1 82 ? 1.975 -0.209 -1.050 1.00 78.19 82 SER A N 1
ATOM 671 C CA . SER A 1 82 ? 0.703 -0.592 -1.676 1.00 78.19 82 SER A CA 1
ATOM 672 C C . SER A 1 82 ? -0.278 -1.274 -0.716 1.00 78.19 82 SER A C 1
ATOM 674 O O . SER A 1 82 ? -1.468 -0.974 -0.770 1.00 78.19 82 SER A O 1
ATOM 676 N N . ALA A 1 83 ? 0.199 -2.148 0.175 1.00 81.81 83 ALA A N 1
ATOM 677 C CA . ALA A 1 83 ? -0.647 -2.917 1.090 1.00 81.81 83 ALA A CA 1
ATOM 678 C C . ALA A 1 83 ? -1.024 -2.129 2.352 1.00 81.81 83 ALA A C 1
ATOM 680 O O . ALA A 1 83 ? -2.189 -2.107 2.742 1.00 81.81 83 ALA A O 1
ATOM 681 N N . PHE A 1 84 ? -0.057 -1.453 2.983 1.00 75.19 84 PHE A N 1
ATOM 682 C CA . PHE A 1 84 ? -0.290 -0.730 4.240 1.00 75.19 84 PHE A CA 1
ATOM 683 C C . PHE A 1 84 ? -0.496 0.776 4.046 1.00 75.19 84 PHE A C 1
ATOM 685 O O . PHE A 1 84 ? -0.787 1.477 5.011 1.00 75.19 84 PHE A O 1
ATOM 692 N N . SER A 1 85 ? -0.348 1.300 2.821 1.00 69.19 85 SER A N 1
ATOM 693 C CA . SER A 1 85 ? -0.386 2.747 2.533 1.00 69.19 85 SER A CA 1
ATOM 694 C C . SER A 1 85 ? 0.634 3.573 3.341 1.00 69.19 85 SER A C 1
ATOM 696 O O . SER A 1 85 ? 0.517 4.797 3.439 1.00 69.19 85 SER A O 1
ATOM 698 N N . ILE A 1 86 ? 1.670 2.929 3.901 1.00 70.81 86 ILE A N 1
ATOM 699 C CA . ILE A 1 86 ? 2.752 3.582 4.648 1.00 70.81 86 ILE A CA 1
ATOM 700 C C . ILE A 1 86 ? 3.861 3.937 3.655 1.00 70.81 86 ILE A C 1
ATOM 702 O O . ILE A 1 86 ? 4.703 3.114 3.303 1.00 70.81 86 ILE A O 1
ATOM 706 N N . CYS A 1 87 ? 3.877 5.189 3.197 1.00 76.56 87 CYS A N 1
ATOM 707 C CA . CYS A 1 87 ? 4.934 5.680 2.315 1.00 76.56 87 CYS A CA 1
ATOM 708 C C . CYS A 1 87 ? 6.145 6.145 3.140 1.00 76.56 87 CYS A C 1
ATOM 710 O O . CYS A 1 87 ? 6.128 7.234 3.724 1.00 76.56 87 CYS A O 1
ATOM 712 N N . LEU A 1 88 ? 7.226 5.353 3.154 1.00 76.19 88 LEU A N 1
ATOM 713 C CA . LEU A 1 88 ? 8.487 5.743 3.805 1.00 76.19 88 LEU A CA 1
ATOM 714 C C . LEU A 1 88 ? 9.032 7.068 3.254 1.00 76.19 88 LEU A C 1
ATOM 716 O O . LEU A 1 88 ? 9.560 7.868 4.019 1.00 76.19 88 LEU A O 1
ATOM 720 N N . GLY A 1 89 ? 8.843 7.347 1.960 1.00 77.69 89 GLY A N 1
ATOM 721 C CA . GLY A 1 89 ? 9.254 8.614 1.350 1.00 77.69 89 GLY A CA 1
ATOM 722 C C . GLY A 1 89 ? 8.559 9.833 1.966 1.00 77.69 89 GLY A C 1
ATOM 723 O O . GLY A 1 89 ? 9.213 10.838 2.238 1.00 77.69 89 GLY A O 1
ATOM 724 N N . CYS A 1 90 ? 7.260 9.736 2.264 1.00 76.75 90 CYS A N 1
ATOM 725 C CA . CYS A 1 90 ? 6.527 10.798 2.962 1.00 76.75 90 CYS A CA 1
ATOM 726 C C . CYS A 1 90 ? 7.013 10.980 4.409 1.00 76.75 90 CYS A C 1
ATOM 728 O O . CYS A 1 90 ? 7.137 12.116 4.862 1.00 76.75 90 CYS A O 1
ATOM 730 N N . LYS A 1 91 ? 7.343 9.885 5.107 1.00 78.12 91 LYS A N 1
ATOM 731 C CA . LYS A 1 91 ? 7.875 9.922 6.480 1.00 78.12 91 LYS A CA 1
ATOM 732 C C . LYS A 1 91 ? 9.279 10.534 6.536 1.00 78.12 91 LYS A C 1
ATOM 734 O O . LYS A 1 91 ? 9.560 11.360 7.396 1.00 78.12 91 LYS A O 1
ATOM 739 N N . PHE A 1 92 ? 10.152 10.189 5.587 1.00 81.81 92 PHE A N 1
ATOM 740 C CA . PHE A 1 92 ? 11.462 10.832 5.458 1.00 81.81 92 PHE A CA 1
ATOM 741 C C . PHE A 1 92 ? 11.330 12.324 5.138 1.00 81.81 92 PHE A C 1
ATOM 743 O O . PHE A 1 92 ? 12.049 13.132 5.719 1.00 81.81 92 PHE A O 1
ATOM 750 N N . PHE A 1 93 ? 10.389 12.708 4.269 1.00 79.62 93 PHE A N 1
ATOM 751 C CA . PHE A 1 93 ? 10.137 14.118 3.970 1.00 79.62 93 PHE A CA 1
ATOM 752 C C . PHE A 1 93 ? 9.735 14.914 5.219 1.00 79.62 93 PHE A C 1
ATOM 754 O O . PHE A 1 93 ? 10.253 16.007 5.431 1.00 79.62 93 PHE A O 1
ATOM 761 N N . GLU A 1 94 ? 8.858 14.361 6.060 1.00 77.38 94 GLU A N 1
ATOM 762 C CA . GLU A 1 94 ? 8.458 14.967 7.337 1.00 77.38 94 GLU A CA 1
ATOM 763 C C . GLU A 1 94 ? 9.653 15.199 8.265 1.00 77.38 94 GLU A C 1
ATOM 765 O O . GLU A 1 94 ? 9.821 16.296 8.793 1.00 77.38 94 GLU A O 1
ATOM 770 N N . ILE A 1 95 ? 10.525 14.198 8.406 1.00 79.50 95 ILE A N 1
ATOM 771 C CA . ILE A 1 95 ? 11.713 14.283 9.266 1.00 79.50 95 ILE A CA 1
ATOM 772 C C . ILE A 1 95 ? 12.682 15.363 8.764 1.00 79.50 95 ILE A C 1
ATOM 774 O O . ILE A 1 95 ? 13.181 16.160 9.557 1.00 79.50 95 ILE A O 1
ATOM 778 N N . PHE A 1 96 ? 12.940 15.415 7.454 1.00 80.38 96 PHE A N 1
ATOM 779 C CA . PHE A 1 96 ? 13.909 16.353 6.879 1.00 80.38 96 PHE A CA 1
ATOM 780 C C . PHE A 1 96 ? 13.400 17.795 6.813 1.00 80.38 96 PHE A C 1
ATOM 782 O O . PHE A 1 96 ? 14.154 18.721 7.106 1.00 80.38 96 PHE A O 1
ATOM 789 N N . LYS A 1 97 ? 12.140 18.006 6.413 1.00 76.50 97 LYS A N 1
ATOM 790 C CA . LYS A 1 97 ? 11.566 19.353 6.275 1.00 76.50 97 LYS A CA 1
ATOM 791 C C . LYS A 1 97 ? 10.916 19.884 7.552 1.00 76.50 97 LYS A C 1
ATOM 793 O O . LYS A 1 97 ? 10.640 21.077 7.599 1.00 76.50 97 LYS A O 1
ATOM 798 N N . LYS A 1 98 ? 10.659 19.033 8.556 1.00 68.75 98 LYS A N 1
ATOM 799 C CA . LYS A 1 98 ? 9.861 19.351 9.759 1.00 68.75 98 LYS A CA 1
ATOM 800 C C . LYS A 1 98 ? 8.480 19.951 9.442 1.00 68.75 98 LYS A C 1
ATOM 802 O O . LYS A 1 98 ? 7.859 20.573 10.298 1.00 68.75 98 LYS A O 1
ATOM 807 N N . ASP A 1 99 ? 7.995 19.758 8.216 1.00 70.00 99 ASP A N 1
ATOM 808 C CA . ASP A 1 99 ? 6.702 20.251 7.752 1.00 70.00 99 ASP A CA 1
ATOM 809 C C . ASP A 1 99 ? 5.632 19.175 7.986 1.00 70.00 99 ASP A C 1
ATOM 811 O O . ASP A 1 99 ? 5.801 18.043 7.516 1.00 70.00 99 ASP A O 1
ATOM 815 N N . PRO A 1 100 ? 4.495 19.505 8.629 1.00 66.00 100 PRO A N 1
ATOM 816 C CA . PRO A 1 100 ? 3.459 18.524 8.914 1.00 66.00 100 PRO A CA 1
ATOM 817 C C . PRO A 1 100 ? 2.845 17.963 7.628 1.00 66.00 100 PRO A C 1
ATOM 819 O O . PRO A 1 100 ? 2.498 18.677 6.668 1.00 66.00 100 PRO A O 1
ATOM 822 N N . VAL A 1 101 ? 2.662 16.644 7.606 1.00 67.19 101 VAL A N 1
ATOM 823 C CA . VAL A 1 101 ? 2.199 15.919 6.424 1.00 67.19 101 VAL A CA 1
ATOM 824 C C . VAL A 1 101 ? 0.683 16.095 6.214 1.00 67.19 101 VAL A C 1
ATOM 826 O O . VAL A 1 101 ? -0.104 15.200 6.426 1.00 67.19 101 VAL A O 1
ATOM 829 N N . LYS A 1 102 ? 0.233 17.244 5.709 1.00 68.75 102 LYS A N 1
ATOM 830 C CA . LYS A 1 102 ? -1.138 17.451 5.186 1.00 68.75 102 LYS A CA 1
ATOM 831 C C . LYS A 1 102 ? -1.461 16.646 3.904 1.00 68.75 102 LYS A C 1
ATOM 833 O O . LYS A 1 102 ? -0.617 16.597 3.001 1.00 68.75 102 LYS A O 1
ATOM 838 N N . TYR A 1 103 ? -2.688 16.122 3.805 1.00 72.19 103 TYR A N 1
ATOM 839 C CA . TYR A 1 103 ? -3.272 15.428 2.638 1.00 72.19 103 TYR A CA 1
ATOM 840 C C . TYR A 1 103 ? -2.547 14.138 2.220 1.00 72.19 103 TYR A C 1
ATOM 842 O O . TYR A 1 103 ? -1.921 14.074 1.156 1.00 72.19 103 TYR A O 1
ATOM 850 N N . CYS A 1 104 ? -2.625 13.114 3.074 1.00 69.75 104 CYS A N 1
ATOM 851 C CA . CYS A 1 104 ? -2.129 11.765 2.788 1.00 69.75 104 CYS A CA 1
ATOM 852 C C . CYS A 1 104 ? -3.184 10.908 2.071 1.00 69.75 104 CYS A C 1
ATOM 854 O O . CYS A 1 104 ? -4.378 11.085 2.323 1.00 69.75 104 CYS A O 1
ATOM 856 N N . PRO A 1 105 ? -2.766 9.961 1.207 1.00 66.62 105 PRO A N 1
ATOM 857 C CA . PRO A 1 105 ? -3.688 8.995 0.608 1.00 66.62 105 PRO A CA 1
ATOM 858 C C . PRO A 1 105 ? -4.460 8.252 1.706 1.00 66.62 105 PRO A C 1
ATOM 860 O O . PRO A 1 105 ? -3.880 7.914 2.733 1.00 66.62 105 PRO A O 1
ATOM 863 N N . GLY A 1 106 ? -5.767 8.053 1.526 1.00 65.00 106 GLY A N 1
ATOM 864 C CA . GLY A 1 106 ? -6.617 7.418 2.541 1.00 65.00 106 GLY A CA 1
ATOM 865 C C . GLY A 1 106 ? -6.896 8.250 3.803 1.00 65.00 106 GLY A C 1
ATOM 866 O O . GLY A 1 106 ? -7.468 7.719 4.748 1.00 65.00 106 GLY A O 1
ATOM 867 N N . GLY A 1 107 ? -6.513 9.533 3.853 1.00 65.12 107 GLY A N 1
ATOM 868 C CA . GLY A 1 107 ? -6.855 10.423 4.971 1.00 65.12 107 GLY A CA 1
ATOM 869 C C . GLY A 1 107 ? -6.124 10.126 6.287 1.00 65.12 107 GLY A C 1
ATOM 870 O O . GLY A 1 107 ? -6.475 10.701 7.307 1.00 65.12 107 GLY A O 1
ATOM 871 N N . VAL A 1 108 ? -5.082 9.284 6.287 1.00 62.84 108 VAL A N 1
ATOM 872 C CA . VAL A 1 108 ? -4.333 8.890 7.506 1.00 62.84 108 VAL A CA 1
ATOM 873 C C . VAL A 1 108 ? -3.665 10.052 8.244 1.00 62.84 108 VAL A C 1
ATOM 875 O O . VAL A 1 108 ? -3.436 9.959 9.443 1.00 62.84 108 VAL A O 1
ATOM 878 N N . CYS A 1 109 ? -3.345 11.139 7.541 1.00 58.19 109 CYS A N 1
ATOM 879 C CA . CYS A 1 109 ? -2.741 12.327 8.148 1.00 58.19 109 CYS A CA 1
ATOM 880 C C . CYS A 1 109 ? -3.761 13.430 8.469 1.00 58.19 109 CYS A C 1
ATOM 882 O O . CYS A 1 109 ? -3.390 14.475 9.003 1.00 58.19 109 CYS A O 1
ATOM 884 N N . GLU A 1 110 ? -5.036 13.228 8.130 1.00 59.38 110 GLU A N 1
ATOM 885 C CA . GLU A 1 110 ? -6.119 14.032 8.686 1.00 59.38 110 GLU A CA 1
ATOM 886 C C . GLU A 1 110 ? -6.460 13.425 10.045 1.00 59.38 110 GLU A C 1
ATOM 888 O O . GLU A 1 110 ? -6.763 12.237 10.148 1.00 59.38 110 GLU A O 1
ATOM 893 N N . ILE A 1 111 ? -6.386 14.224 11.109 1.00 55.12 111 ILE A N 1
ATOM 894 C CA . ILE A 1 111 ? -6.858 13.794 12.424 1.00 55.12 111 ILE A CA 1
ATOM 895 C C . ILE A 1 111 ? -8.374 13.641 12.300 1.00 55.12 111 ILE A C 1
ATOM 897 O O . ILE A 1 111 ? -9.124 14.612 12.386 1.00 55.12 111 ILE A O 1
ATOM 901 N N . ARG A 1 112 ? -8.826 12.414 12.034 1.00 56.50 112 ARG A N 1
ATOM 902 C CA . ARG A 1 112 ? -10.241 12.055 12.044 1.00 56.50 112 ARG A CA 1
ATOM 903 C C . ARG A 1 112 ? -10.681 12.087 13.501 1.00 56.50 112 ARG A C 1
ATOM 905 O O . ARG A 1 112 ? -10.481 11.129 14.246 1.00 56.50 112 ARG A O 1
ATOM 912 N N . VAL A 1 113 ? -11.233 13.218 13.926 1.00 62.22 113 VAL A N 1
ATOM 913 C CA . VAL A 1 113 ? -11.976 13.274 15.183 1.00 62.22 113 VAL A CA 1
ATOM 914 C C . VAL A 1 113 ? -13.142 12.307 15.014 1.00 62.22 113 VAL A C 1
ATOM 916 O O . VAL A 1 113 ? -13.885 12.423 14.041 1.00 62.22 113 VAL A O 1
ATOM 919 N N . LYS A 1 114 ? -13.243 11.302 15.895 1.00 61.47 114 LYS A N 1
ATOM 920 C CA . LYS A 1 114 ? -14.342 10.329 15.847 1.00 61.47 114 LYS A CA 1
ATOM 921 C C . LYS A 1 114 ? -15.650 11.106 15.846 1.00 61.47 114 LYS A C 1
ATOM 923 O O . LYS A 1 114 ? -15.898 11.868 16.781 1.00 61.47 114 LYS A O 1
ATOM 928 N N . GLU A 1 115 ? -16.449 10.918 14.804 1.00 70.69 115 GLU A N 1
ATOM 929 C CA . GLU A 1 115 ? -17.779 11.511 14.735 1.00 70.69 115 GLU A CA 1
ATOM 930 C C . GLU A 1 115 ? -18.600 10.996 15.928 1.00 70.69 115 GLU A C 1
ATOM 932 O O . GLU A 1 115 ? -18.365 9.870 16.378 1.00 70.69 115 GLU A O 1
ATOM 937 N N . PRO A 1 116 ? -19.560 11.769 16.464 1.00 69.19 116 PRO A N 1
ATOM 938 C CA . PRO A 1 116 ? -20.339 11.346 17.631 1.00 69.19 116 PRO A CA 1
ATOM 939 C C . PRO A 1 116 ? -21.056 10.003 17.406 1.00 69.19 116 PRO A C 1
ATOM 941 O O . PRO A 1 116 ? -21.203 9.224 18.337 1.00 69.19 116 PRO A O 1
ATOM 944 N N . VAL A 1 117 ? -21.400 9.668 16.156 1.00 73.56 117 VAL A N 1
ATOM 945 C CA . VAL A 1 117 ? -21.954 8.359 15.754 1.00 73.56 117 VAL A CA 1
ATOM 946 C C . VAL A 1 117 ? -20.967 7.194 15.943 1.00 73.56 117 VAL A C 1
ATOM 948 O O . VAL A 1 117 ? -21.385 6.058 16.139 1.00 73.56 117 VAL A O 1
ATOM 951 N N . GLN A 1 118 ? -19.657 7.446 15.892 1.00 68.50 118 GLN A N 1
ATOM 952 C CA . GLN A 1 118 ? -18.606 6.435 16.071 1.00 68.50 118 GLN A CA 1
ATOM 953 C C . GLN A 1 118 ? -18.181 6.257 17.536 1.00 68.50 118 GLN A C 1
ATOM 955 O O . GLN A 1 118 ? -17.319 5.423 17.837 1.00 68.50 118 GLN A O 1
ATOM 960 N N . GLN A 1 119 ? -18.719 7.063 18.449 1.00 76.25 119 GLN A N 1
ATOM 961 C CA . GLN A 1 119 ? -18.432 6.965 19.871 1.00 76.25 119 GLN A CA 1
ATOM 962 C C . GLN A 1 119 ? -19.545 6.163 20.545 1.00 76.25 119 GLN A C 1
ATOM 964 O O . GLN A 1 119 ? -20.697 6.574 20.560 1.00 76.25 119 GLN A O 1
ATOM 969 N N . PHE A 1 120 ? -19.192 5.006 21.106 1.00 75.75 120 PHE A N 1
ATOM 970 C CA . PHE A 1 120 ? -20.141 4.212 21.879 1.00 75.75 120 PHE A CA 1
ATOM 971 C C . PHE A 1 120 ? -20.353 4.840 23.252 1.00 75.75 120 PHE A C 1
ATOM 973 O O . PHE A 1 120 ? -19.409 4.924 24.050 1.00 75.75 120 PHE A O 1
ATOM 980 N N . ASP A 1 121 ? -21.597 5.211 23.531 1.00 85.75 121 ASP A N 1
ATOM 981 C CA . ASP A 1 121 ? -22.037 5.557 24.877 1.00 85.75 121 ASP A CA 1
ATOM 982 C C . ASP A 1 121 ? -21.963 4.334 25.816 1.00 85.75 121 ASP A C 1
ATOM 984 O O . ASP A 1 121 ? -21.950 3.181 25.368 1.00 85.75 121 ASP A O 1
ATOM 988 N N . ILE A 1 122 ? -21.899 4.566 27.129 1.00 85.88 122 ILE A N 1
ATOM 989 C CA . ILE A 1 122 ? -21.784 3.506 28.146 1.00 85.88 122 ILE A CA 1
ATOM 990 C C . ILE A 1 122 ? -22.946 2.512 28.017 1.00 85.88 122 ILE A C 1
ATOM 992 O O . ILE A 1 122 ? -22.721 1.301 28.040 1.00 85.88 122 ILE A O 1
ATOM 996 N N . ALA A 1 123 ? -24.165 3.007 27.781 1.00 86.94 123 ALA A N 1
ATOM 997 C CA . ALA A 1 123 ? -25.332 2.160 27.559 1.00 86.94 123 ALA A CA 1
ATOM 998 C C . ALA A 1 123 ? -25.189 1.296 26.290 1.00 86.94 123 ALA A C 1
ATOM 1000 O O . ALA A 1 123 ? -25.464 0.097 26.322 1.00 86.94 123 ALA A O 1
ATOM 1001 N N . GLN A 1 124 ? -24.689 1.867 25.186 1.00 85.62 124 GLN A N 1
ATOM 1002 C CA . GLN A 1 124 ? -24.490 1.131 23.932 1.0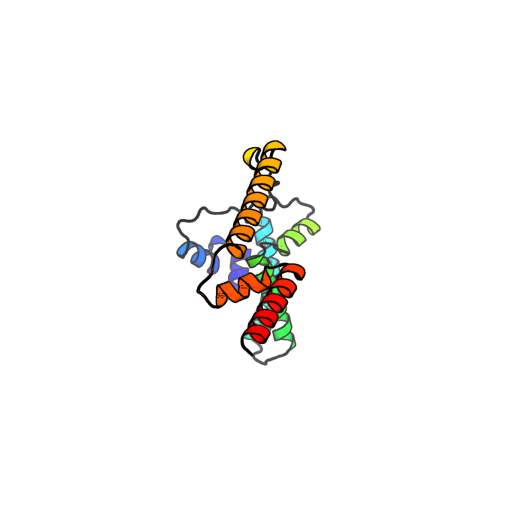0 85.62 124 GLN A CA 1
ATOM 1003 C C . GLN A 1 124 ? -23.414 0.044 24.062 1.00 85.62 124 GLN A C 1
ATOM 1005 O O . GLN A 1 124 ? -23.559 -1.030 23.477 1.00 85.62 124 GLN A O 1
ATOM 1010 N N . LYS A 1 125 ? -22.362 0.282 24.858 1.00 88.62 125 LYS A N 1
ATOM 1011 C CA . LYS A 1 125 ? -21.347 -0.743 25.155 1.00 88.62 125 LYS A CA 1
ATOM 1012 C C . LYS A 1 125 ? -21.940 -1.924 25.913 1.00 88.62 125 LYS A C 1
ATOM 1014 O O . LYS A 1 125 ? -21.665 -3.062 25.545 1.00 88.62 125 LYS A O 1
ATOM 1019 N N . ILE A 1 126 ? -22.752 -1.659 26.938 1.00 93.19 126 ILE A N 1
ATOM 1020 C CA . ILE A 1 126 ? -23.395 -2.713 27.734 1.00 93.19 126 ILE A CA 1
ATOM 1021 C C . ILE A 1 126 ? -24.292 -3.563 26.832 1.00 93.19 126 ILE A C 1
ATOM 1023 O O . ILE A 1 126 ? -24.130 -4.777 26.796 1.00 93.19 126 ILE A O 1
ATOM 1027 N N . ILE A 1 127 ? -25.153 -2.929 26.029 1.00 92.00 127 ILE A N 1
ATOM 1028 C CA . ILE A 1 127 ? -26.052 -3.636 25.104 1.00 92.00 127 ILE A CA 1
ATOM 1029 C C . ILE A 1 127 ? -25.255 -4.501 24.119 1.00 92.00 127 ILE A C 1
ATOM 1031 O O . ILE A 1 127 ? -25.573 -5.676 23.940 1.00 92.00 127 ILE A O 1
ATOM 1035 N N . ALA A 1 128 ? -24.200 -3.951 23.509 1.00 90.69 128 ALA A N 1
ATOM 1036 C CA . ALA A 1 128 ? -23.379 -4.688 22.553 1.00 90.69 128 ALA A CA 1
ATOM 1037 C C . ALA A 1 128 ? -22.719 -5.921 23.191 1.00 90.69 128 ALA A C 1
ATOM 1039 O O . ALA A 1 128 ? -22.757 -7.000 22.598 1.00 90.69 128 ALA A O 1
ATOM 1040 N N . ILE A 1 129 ? -22.166 -5.783 24.402 1.00 93.56 129 ILE A N 1
ATOM 1041 C CA . ILE A 1 129 ? -21.544 -6.890 25.146 1.00 93.56 129 ILE A CA 1
ATOM 1042 C C . ILE A 1 129 ? -22.590 -7.944 25.513 1.00 93.56 129 ILE A C 1
ATOM 1044 O O . ILE A 1 129 ? -22.373 -9.127 25.271 1.00 93.56 129 ILE A O 1
ATOM 1048 N N . THR A 1 130 ? -23.745 -7.540 26.044 1.00 93.44 130 THR A N 1
ATOM 1049 C CA . THR A 1 130 ? -24.796 -8.483 26.447 1.00 93.44 130 THR A CA 1
ATOM 1050 C C . THR A 1 130 ? -25.338 -9.269 25.256 1.00 93.44 130 THR A C 1
ATOM 1052 O O . THR A 1 130 ? -25.477 -10.485 25.347 1.00 93.44 130 THR A O 1
ATOM 1055 N N . VAL A 1 131 ? -25.600 -8.611 24.122 1.00 93.56 131 VAL A N 1
ATOM 1056 C CA . VAL A 1 131 ? -26.114 -9.282 22.916 1.00 93.56 131 VAL A CA 1
ATOM 1057 C C . VAL A 1 131 ? -25.074 -10.225 22.317 1.00 93.56 131 VAL A C 1
ATOM 1059 O O . VAL A 1 131 ? -25.414 -11.345 21.942 1.00 93.56 131 VAL A O 1
ATOM 1062 N N . SER A 1 132 ? -23.808 -9.811 22.244 1.00 91.12 132 SER A N 1
ATOM 1063 C CA . SER A 1 132 ? -22.750 -10.683 21.721 1.00 91.12 132 SER A CA 1
ATOM 1064 C C . SER A 1 132 ? -22.514 -11.893 22.626 1.00 91.12 132 SER A C 1
ATOM 1066 O O . SER A 1 132 ? -22.405 -13.008 22.120 1.00 91.12 132 SER A O 1
ATOM 1068 N N . LEU A 1 133 ? -22.548 -11.717 23.948 1.00 94.56 133 LEU A N 1
ATOM 1069 C CA . LEU A 1 133 ? -22.441 -12.822 24.898 1.00 94.56 133 LEU A CA 1
ATOM 1070 C C . LEU A 1 133 ? -23.657 -13.760 24.824 1.00 94.56 133 LEU A C 1
ATOM 1072 O O . LEU A 1 133 ? -23.487 -14.976 24.791 1.00 94.56 133 LEU A O 1
ATOM 1076 N N . ALA A 1 134 ? -24.871 -13.216 24.699 1.00 93.88 134 ALA A N 1
ATOM 1077 C CA . ALA A 1 134 ? -26.088 -14.004 24.506 1.00 93.88 134 ALA A CA 1
ATOM 1078 C C . ALA A 1 134 ? -26.066 -14.801 23.192 1.00 93.88 134 ALA A C 1
ATOM 1080 O O . ALA A 1 134 ? -26.484 -15.956 23.178 1.00 93.88 134 ALA A O 1
ATOM 1081 N N . LEU A 1 135 ? -25.542 -14.228 22.104 1.00 92.50 135 LEU A N 1
ATOM 1082 C CA . LEU A 1 135 ? -25.356 -14.947 20.842 1.00 92.50 135 LEU A CA 1
ATOM 1083 C C . LEU A 1 135 ? -24.325 -16.064 20.974 1.00 92.50 135 LEU A C 1
ATOM 1085 O O . LEU A 1 135 ? -24.578 -17.161 20.491 1.00 92.50 135 LEU A O 1
ATOM 1089 N N . ILE A 1 136 ? -23.198 -15.823 21.645 1.00 90.19 136 ILE A N 1
ATOM 1090 C CA . ILE A 1 136 ? -22.177 -16.854 21.872 1.00 90.19 136 ILE A CA 1
ATOM 1091 C C . ILE A 1 136 ? -22.761 -18.010 22.692 1.00 90.19 136 ILE A C 1
ATOM 1093 O O . ILE A 1 136 ? -22.621 -19.164 22.294 1.00 90.19 136 ILE A O 1
ATOM 1097 N N . VAL A 1 137 ? -23.474 -17.717 23.783 1.00 91.44 137 VAL A N 1
ATOM 1098 C CA . VAL A 1 137 ? -24.139 -18.737 24.614 1.00 91.44 137 VAL A CA 1
ATOM 1099 C C . VAL A 1 137 ? -25.267 -19.436 23.847 1.00 91.44 137 VAL A C 1
ATOM 1101 O O . VAL A 1 137 ? -25.433 -20.651 23.953 1.00 91.44 137 VAL A O 1
ATOM 1104 N N . GLY A 1 138 ? -26.030 -18.703 23.036 1.00 88.81 138 GLY A N 1
ATOM 1105 C CA . GLY A 1 138 ? -27.066 -19.257 22.165 1.00 88.81 138 GLY A CA 1
ATOM 1106 C C . GLY A 1 138 ? -26.490 -20.222 21.130 1.00 88.81 138 GLY A C 1
ATOM 1107 O O . GLY A 1 138 ? -26.993 -21.327 20.963 1.00 88.81 138 GLY A O 1
ATOM 1108 N N . ILE A 1 139 ? -25.384 -19.844 20.493 1.00 86.44 139 ILE A N 1
ATOM 1109 C CA . ILE A 1 139 ? -24.658 -20.687 19.542 1.00 86.44 139 ILE A CA 1
ATOM 1110 C C . ILE A 1 139 ? -24.079 -21.914 20.255 1.00 86.44 139 ILE A C 1
ATOM 1112 O O . ILE A 1 139 ? -24.276 -23.030 19.783 1.00 86.44 139 ILE A O 1
ATOM 1116 N N . TYR A 1 140 ? -23.430 -21.729 21.408 1.00 86.38 140 TYR A N 1
ATOM 1117 C CA . TYR A 1 140 ? -22.885 -22.822 22.218 1.00 86.38 140 TYR A CA 1
ATOM 1118 C C . TYR A 1 140 ? -23.975 -23.831 22.598 1.00 86.38 140 TYR A C 1
ATOM 1120 O O . TYR A 1 140 ? -23.861 -25.017 22.301 1.00 86.38 140 TYR A O 1
ATOM 1128 N N . SER A 1 141 ? -25.07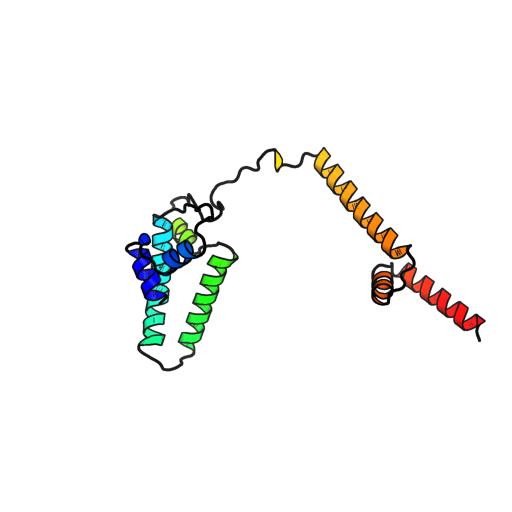9 -23.352 23.177 1.00 83.31 141 SER A N 1
ATOM 1129 C CA . SER A 1 141 ? -26.205 -24.200 23.587 1.00 83.31 141 SER A CA 1
ATOM 1130 C C . SER A 1 141 ? -26.907 -24.880 22.409 1.00 83.31 141 SER 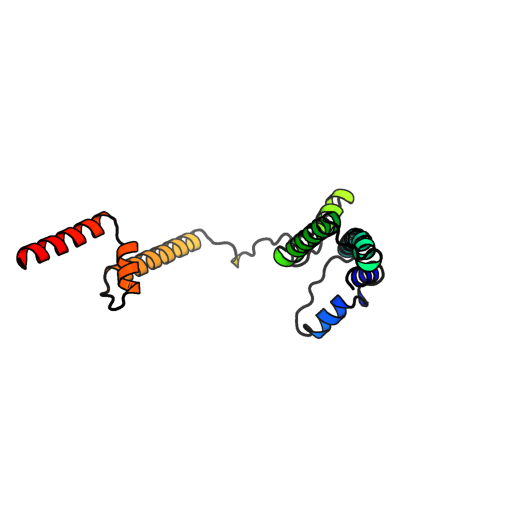A C 1
ATOM 1132 O O . SER A 1 141 ? -27.340 -26.024 22.542 1.00 83.31 141 SER A O 1
ATOM 1134 N N . TYR A 1 142 ? -26.984 -24.226 21.247 1.00 83.25 142 TYR A N 1
ATOM 1135 C CA . TYR A 1 142 ? -27.480 -24.840 20.016 1.00 83.25 142 TYR A CA 1
ATOM 1136 C C . TYR A 1 142 ? -26.570 -25.986 19.550 1.00 83.25 142 TYR A C 1
ATOM 1138 O O . TYR A 1 142 ? -27.059 -27.077 19.256 1.00 83.25 142 TYR A O 1
ATOM 1146 N N . PHE A 1 143 ? -25.250 -25.777 19.532 1.00 77.50 143 PHE A N 1
ATOM 1147 C CA . PHE A 1 143 ? -24.292 -26.807 19.122 1.00 77.50 143 PHE A CA 1
ATOM 1148 C C . PHE A 1 143 ? -24.215 -27.990 20.099 1.00 77.50 143 PHE A C 1
ATOM 1150 O O . PHE A 1 143 ? -24.021 -29.122 19.648 1.00 77.50 143 PHE A O 1
ATOM 1157 N N . THR A 1 144 ? -24.395 -27.776 21.406 1.00 77.81 144 THR A N 1
ATOM 1158 C CA . THR A 1 144 ? -24.361 -28.873 22.389 1.00 77.81 144 THR A CA 1
ATOM 1159 C C . THR A 1 144 ? -25.677 -29.655 22.460 1.00 77.81 144 THR A C 1
ATOM 1161 O O . THR A 1 144 ? -25.642 -30.892 22.507 1.00 77.81 144 THR A O 1
ATOM 1164 N N . LYS A 1 145 ? -26.838 -28.980 22.418 1.00 73.56 145 LYS A N 1
ATOM 1165 C CA . LYS A 1 145 ? -28.154 -29.618 22.634 1.00 73.56 145 LYS A CA 1
ATOM 1166 C C . LYS A 1 145 ? -28.831 -30.178 21.383 1.00 73.56 145 LYS A C 1
ATOM 1168 O O . LYS A 1 145 ? -29.698 -31.036 21.528 1.00 73.56 145 LYS A O 1
ATOM 1173 N N . VAL A 1 146 ? -28.483 -29.73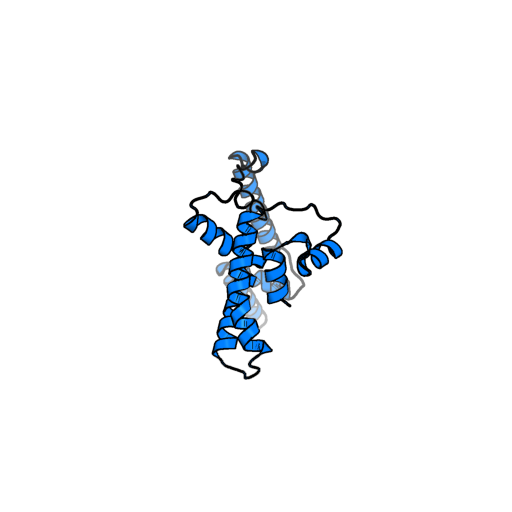6 20.172 1.00 76.38 146 VAL A N 1
ATOM 1174 C CA . VAL A 1 146 ? -29.114 -30.260 18.946 1.00 76.38 146 VAL A CA 1
ATOM 1175 C C . VAL A 1 146 ? -28.418 -31.540 18.472 1.00 76.38 146 VAL A C 1
ATOM 1177 O O . VAL A 1 146 ? -27.192 -31.619 18.380 1.00 76.38 146 VAL A O 1
ATOM 1180 N N . GLU A 1 147 ? -29.212 -32.563 18.154 1.00 67.25 147 GLU A N 1
ATOM 1181 C CA . GLU A 1 147 ? -28.730 -33.830 17.606 1.00 67.25 147 GLU A CA 1
ATOM 1182 C C . GLU A 1 147 ? -28.243 -33.624 16.165 1.00 67.25 147 GLU A C 1
ATOM 1184 O O . GLU A 1 147 ? -29.018 -33.380 15.238 1.00 67.25 147 GLU A O 1
ATOM 1189 N N . SER A 1 148 ? -26.925 -33.666 15.972 1.00 63.94 148 SER A N 1
ATOM 1190 C CA . SER A 1 148 ? -26.321 -33.403 14.672 1.00 63.94 148 SER A CA 1
ATOM 1191 C C . SER A 1 148 ? -26.070 -34.702 13.901 1.00 63.94 148 SER A C 1
ATOM 1193 O O . SER A 1 148 ? -25.352 -35.591 14.349 1.00 63.94 148 SER A O 1
ATOM 1195 N N . LYS A 1 149 ? -26.670 -34.815 12.708 1.00 64.81 149 LYS A N 1
ATOM 1196 C CA . LYS A 1 149 ? -26.617 -36.031 11.870 1.00 64.81 149 LYS A CA 1
ATOM 1197 C C . LYS A 1 149 ? -25.391 -36.116 10.948 1.00 64.81 149 LYS A C 1
ATOM 1199 O O . LYS A 1 149 ? -25.224 -37.095 10.230 1.00 64.81 149 LYS A O 1
ATOM 1204 N N . THR A 1 150 ? -24.530 -35.098 10.938 1.00 76.81 150 THR A N 1
ATOM 1205 C CA . THR A 1 150 ? -23.355 -35.008 10.052 1.00 76.81 150 THR A CA 1
ATOM 1206 C C . THR A 1 150 ? -22.045 -35.224 10.812 1.00 76.81 150 THR A C 1
ATOM 1208 O O . THR A 1 150 ? -21.863 -34.652 11.886 1.00 76.81 150 THR A O 1
ATOM 1211 N N . PHE A 1 151 ? -21.088 -35.949 10.216 1.00 75.25 151 PHE A N 1
ATOM 1212 C CA . PHE A 1 151 ? -19.769 -36.248 10.806 1.00 75.25 151 PHE A CA 1
ATOM 1213 C C . PHE A 1 151 ? -19.018 -35.006 11.318 1.00 75.25 151 PHE A C 1
ATOM 1215 O O . PHE A 1 151 ? -18.471 -35.012 12.420 1.00 75.25 151 PHE A O 1
ATOM 1222 N N . LEU A 1 152 ? -19.038 -33.913 10.547 1.00 73.50 152 LEU A N 1
ATOM 1223 C CA . LEU A 1 152 ? -18.357 -32.666 10.904 1.00 73.50 152 LEU A CA 1
ATOM 1224 C C . LEU A 1 152 ? -18.949 -32.029 12.168 1.00 73.50 152 LEU A C 1
ATOM 1226 O O . LEU A 1 152 ? -18.209 -31.566 13.029 1.00 73.50 152 LEU A O 1
ATOM 1230 N N . ALA A 1 153 ? -20.271 -32.074 12.320 1.00 70.06 153 ALA A N 1
ATOM 1231 C CA . ALA A 1 153 ? -20.949 -31.542 13.494 1.00 70.06 153 ALA A CA 1
ATOM 1232 C C . ALA A 1 153 ? -20.721 -32.405 14.749 1.00 70.06 153 ALA A C 1
ATOM 1234 O O . ALA A 1 153 ? -20.553 -31.846 15.829 1.00 70.06 153 ALA A O 1
ATOM 1235 N N . LYS A 1 154 ? -20.588 -33.736 14.612 1.00 73.00 154 LYS A N 1
ATOM 1236 C CA . LYS A 1 154 ? -20.171 -34.619 15.722 1.00 73.00 154 LYS A CA 1
ATOM 1237 C C . LYS A 1 154 ? -18.750 -34.278 16.198 1.00 73.00 154 LYS A C 1
ATOM 1239 O O . LYS A 1 154 ? -18.518 -34.151 17.395 1.00 73.00 154 LYS A O 1
ATOM 1244 N N . LYS A 1 155 ? -17.822 -34.031 15.263 1.00 77.88 155 LYS A N 1
ATOM 1245 C CA . LYS A 1 155 ? -16.449 -33.567 15.554 1.00 77.88 155 LYS A CA 1
ATOM 1246 C C . LYS A 1 155 ? -16.415 -32.197 16.242 1.00 77.88 155 LYS A C 1
ATOM 1248 O O . LYS A 1 155 ? -15.669 -32.026 17.201 1.00 77.88 155 LYS A O 1
ATOM 1253 N N . VAL A 1 156 ? -17.209 -31.235 15.765 1.00 76.56 156 VAL A N 1
ATOM 1254 C CA . VAL A 1 156 ? -17.307 -29.893 16.369 1.00 76.56 156 VAL A CA 1
ATOM 1255 C C . VAL A 1 156 ? -17.934 -29.961 17.763 1.00 76.56 156 VAL A C 1
ATOM 1257 O O . VAL A 1 156 ? -17.444 -29.294 18.666 1.00 76.56 156 VAL A O 1
ATOM 1260 N N . LYS A 1 157 ? -18.944 -30.814 17.969 1.00 73.19 157 LYS A N 1
ATOM 1261 C CA . LYS A 1 157 ? -19.559 -31.040 19.282 1.00 73.19 157 LYS A CA 1
ATOM 1262 C C . LYS A 1 157 ? -18.544 -31.561 20.303 1.00 73.19 157 LYS A C 1
ATOM 1264 O O . LYS A 1 157 ? -18.445 -30.990 21.376 1.00 73.19 157 LYS A O 1
ATOM 1269 N N . VAL A 1 158 ? -17.745 -32.574 19.952 1.00 72.69 158 VAL A N 1
ATOM 1270 C CA . VAL A 1 158 ? -16.687 -33.097 20.843 1.00 72.69 158 VAL A CA 1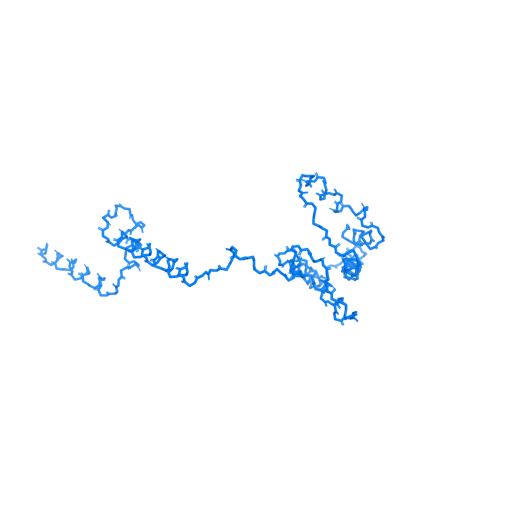
ATOM 1271 C C . VAL A 1 158 ? -15.612 -32.043 21.136 1.00 72.69 158 VAL A C 1
ATOM 1273 O O . VAL A 1 158 ? -15.121 -31.984 22.253 1.00 72.69 158 VAL A O 1
ATOM 1276 N N . MET A 1 159 ? -15.269 -31.187 20.167 1.00 74.75 159 MET A N 1
ATOM 1277 C CA . MET A 1 159 ? -14.288 -30.109 20.370 1.00 74.75 159 MET A CA 1
ATOM 1278 C C . MET A 1 159 ? -14.823 -28.958 21.243 1.00 74.75 159 MET A C 1
ATOM 1280 O O . MET A 1 159 ? -14.034 -28.273 21.883 1.00 74.75 159 MET A O 1
ATOM 1284 N N . MET A 1 160 ? -16.137 -28.710 21.235 1.00 70.06 160 MET A N 1
ATOM 1285 C CA . MET A 1 160 ? -16.765 -27.633 22.009 1.00 70.06 160 MET A CA 1
ATOM 1286 C C . MET A 1 160 ? -17.260 -28.061 23.398 1.00 70.06 160 MET A C 1
ATOM 1288 O O . MET A 1 160 ? -17.649 -27.183 24.158 1.00 70.06 160 MET A O 1
ATOM 1292 N 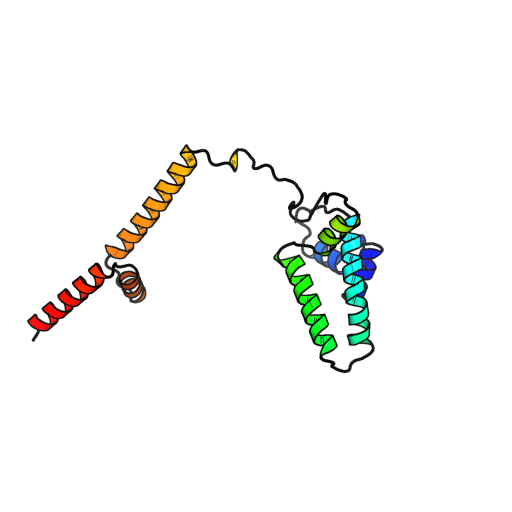N . MET A 1 161 ? -17.268 -29.354 23.737 1.00 73.31 161 MET A N 1
ATOM 1293 C CA . MET A 1 161 ? -17.636 -29.824 25.081 1.00 73.31 161 MET A CA 1
ATOM 1294 C C . MET A 1 161 ? -16.487 -29.636 26.078 1.00 73.31 161 MET A C 1
ATOM 1296 O O . MET A 1 161 ? -15.315 -29.731 25.707 1.00 73.31 161 MET A O 1
ATOM 1300 N N . SER A 1 162 ? -16.837 -29.373 27.340 1.00 73.19 162 SER A N 1
ATOM 1301 C CA . SER A 1 162 ? -15.881 -29.353 28.458 1.00 73.19 162 SER A CA 1
ATOM 1302 C C . SER A 1 162 ? -15.248 -30.740 28.650 1.00 73.19 162 SER A C 1
ATOM 1304 O O . SER A 1 162 ? -15.870 -31.745 28.309 1.00 73.19 162 SER A O 1
ATOM 1306 N N . ASP A 1 163 ? -14.039 -30.823 29.214 1.00 70.75 163 ASP A N 1
ATOM 1307 C CA . ASP A 1 163 ? -13.372 -32.112 29.462 1.00 70.75 163 ASP A CA 1
ATOM 1308 C C . ASP A 1 163 ? -14.212 -33.024 30.382 1.00 70.75 163 ASP A C 1
ATOM 1310 O O . ASP A 1 163 ? -14.345 -34.212 30.101 1.00 70.75 163 ASP A O 1
ATOM 1314 N N . GLU A 1 164 ? -14.919 -32.451 31.364 1.00 72.00 164 GLU A N 1
ATOM 1315 C CA . GLU A 1 164 ? -15.872 -33.177 32.226 1.00 72.00 164 GLU A CA 1
ATOM 1316 C C . GLU A 1 164 ? -17.059 -33.776 31.438 1.00 72.00 164 GLU A C 1
ATOM 1318 O O . GLU A 1 164 ? -17.518 -34.881 31.717 1.00 72.00 164 GLU A O 1
ATOM 1323 N N . GLU A 1 165 ? -17.558 -33.071 30.414 1.00 69.94 165 GLU A N 1
ATOM 1324 C CA . GLU A 1 165 ? -18.671 -33.544 29.572 1.00 69.94 165 GLU A CA 1
ATOM 1325 C C . GLU A 1 165 ? -18.224 -34.643 28.590 1.00 69.94 165 GLU A C 1
ATOM 1327 O O . GLU A 1 165 ? -19.052 -35.421 28.109 1.00 69.94 165 GLU A O 1
ATOM 1332 N N . ARG A 1 166 ? -16.922 -34.715 28.278 1.00 67.62 166 ARG A N 1
ATOM 1333 C CA . ARG A 1 166 ? -16.335 -35.759 27.426 1.00 67.62 166 ARG A CA 1
ATOM 1334 C C . ARG A 1 166 ? -16.137 -37.060 28.195 1.00 67.62 166 ARG A C 1
ATOM 1336 O O . ARG A 1 166 ? -16.525 -38.104 27.678 1.00 67.62 166 ARG A O 1
ATOM 1343 N N . GLU A 1 167 ? -15.613 -36.986 29.416 1.00 74.12 167 GLU A N 1
ATOM 1344 C CA . GLU A 1 167 ? -15.418 -38.153 30.288 1.00 74.12 167 GLU A CA 1
ATOM 1345 C C . GLU A 1 167 ? -16.757 -38.835 30.615 1.00 74.12 167 GLU A C 1
ATOM 1347 O O . GLU A 1 167 ? -16.887 -40.044 30.445 1.00 74.12 167 GLU A O 1
ATOM 1352 N N . ALA A 1 168 ? -17.804 -38.061 30.928 1.00 75.12 168 ALA A N 1
ATOM 1353 C CA . ALA A 1 168 ? -19.144 -38.604 31.176 1.00 75.12 168 ALA A CA 1
ATOM 1354 C C . ALA A 1 168 ? -19.779 -39.289 29.944 1.00 75.12 168 ALA A C 1
ATOM 1356 O O . ALA A 1 168 ? -20.579 -40.216 30.076 1.00 75.12 168 ALA A O 1
ATOM 1357 N N . MET A 1 169 ? -19.448 -38.834 28.729 1.00 71.00 169 MET A N 1
ATOM 1358 C CA . MET A 1 169 ? -19.892 -39.476 27.484 1.00 71.00 169 MET A CA 1
ATOM 1359 C C . MET A 1 169 ? -19.123 -40.773 27.202 1.00 71.00 169 MET A C 1
ATOM 1361 O O . MET A 1 169 ? -19.728 -41.725 26.712 1.00 71.00 169 MET A O 1
ATOM 1365 N N . GLU A 1 170 ? -17.821 -40.812 27.502 1.00 76.19 170 GLU A N 1
ATOM 1366 C CA . GLU A 1 170 ? -16.981 -42.008 27.362 1.00 76.19 170 GLU A CA 1
ATOM 1367 C C . GLU A 1 170 ? -17.389 -43.093 28.370 1.00 76.19 170 GLU A C 1
ATOM 1369 O O . GLU A 1 170 ? -17.571 -44.240 27.970 1.00 76.19 170 GLU A O 1
ATOM 1374 N N . GLU A 1 171 ? -17.646 -42.739 29.635 1.00 77.12 171 GLU A N 1
ATOM 1375 C CA . GLU A 1 171 ? -18.184 -43.671 30.641 1.00 77.12 171 GLU A CA 1
ATOM 1376 C C . GLU A 1 171 ? -19.547 -44.240 30.221 1.00 77.12 171 GLU A C 1
ATOM 1378 O O . GLU A 1 171 ? -19.750 -45.451 30.256 1.00 77.12 171 GLU A O 1
ATOM 1383 N N . ALA A 1 172 ? -20.455 -43.405 29.706 1.00 76.81 172 ALA A N 1
ATOM 1384 C CA . ALA A 1 172 ? -21.760 -43.870 29.234 1.00 76.81 172 ALA A CA 1
ATOM 1385 C C . ALA A 1 172 ? -21.689 -44.762 27.974 1.00 76.81 172 ALA A C 1
ATOM 1387 O O . ALA A 1 172 ? -22.607 -45.552 27.731 1.00 76.81 172 ALA A O 1
ATOM 1388 N N . GLU A 1 173 ? -20.657 -44.624 27.133 1.00 79.62 173 GLU A N 1
ATOM 1389 C CA . GLU A 1 173 ? -20.391 -45.561 26.029 1.00 79.62 173 GLU A CA 1
ATOM 1390 C C . GLU A 1 173 ? -19.762 -46.869 26.541 1.00 79.62 173 GLU A C 1
ATOM 1392 O O . GLU A 1 173 ? -20.136 -47.940 26.060 1.00 79.62 173 GLU A O 1
ATOM 1397 N N . MET A 1 174 ? -18.877 -46.799 27.541 1.00 74.12 174 MET A N 1
ATOM 1398 C CA . MET A 1 174 ? -18.268 -47.966 28.189 1.00 74.12 174 MET A CA 1
ATOM 1399 C C . MET A 1 174 ? -19.304 -48.828 28.922 1.00 74.12 174 MET A C 1
ATOM 1401 O O . MET A 1 174 ? -19.286 -50.046 28.758 1.00 74.12 174 MET A O 1
ATOM 1405 N N . ASP A 1 175 ? -20.238 -48.216 29.652 1.00 75.50 175 ASP A N 1
ATOM 1406 C CA . ASP A 1 175 ? -21.314 -48.926 30.356 1.00 75.50 175 ASP A CA 1
ATOM 1407 C C . ASP A 1 175 ? -22.233 -49.669 29.376 1.00 75.50 175 ASP A C 1
ATOM 1409 O O . ASP A 1 175 ? -22.548 -50.840 29.569 1.00 75.50 175 ASP A O 1
ATOM 1413 N N . LYS A 1 176 ? -22.589 -49.032 28.253 1.00 80.12 176 LYS A N 1
ATOM 1414 C CA . LYS A 1 176 ? -23.381 -49.683 27.196 1.00 80.12 176 LYS A CA 1
ATOM 1415 C C . LYS A 1 176 ? -22.642 -50.843 26.538 1.00 80.12 176 LYS A C 1
ATOM 1417 O O . LYS A 1 176 ? -23.266 -51.847 26.217 1.00 80.12 176 LYS A O 1
ATOM 1422 N N . ALA A 1 177 ? -21.334 -50.706 26.328 1.00 75.44 177 ALA A N 1
ATOM 1423 C CA . ALA A 1 177 ? -20.514 -51.786 25.792 1.00 75.44 177 ALA A CA 1
ATOM 1424 C C . ALA A 1 177 ? -20.380 -52.951 26.786 1.00 75.44 177 ALA A C 1
ATOM 1426 O O . ALA A 1 177 ? -20.235 -54.092 26.358 1.00 75.44 177 ALA A O 1
ATOM 1427 N N . PHE A 1 178 ? -20.444 -52.678 28.092 1.00 71.19 178 PHE A N 1
ATOM 1428 C CA . PHE A 1 178 ? -20.453 -53.699 29.138 1.00 71.19 178 PHE A CA 1
ATOM 1429 C C . PHE A 1 178 ? -21.802 -54.427 29.225 1.00 71.19 178 PHE A C 1
ATOM 1431 O O . PHE A 1 178 ? -21.816 -55.636 29.418 1.00 71.19 178 PHE A O 1
ATOM 1438 N N . ASP A 1 179 ? -22.917 -53.715 29.033 1.00 72.38 179 ASP A N 1
ATOM 1439 C CA . ASP A 1 179 ? -24.270 -54.291 29.001 1.00 72.38 179 ASP A CA 1
ATOM 1440 C C . ASP A 1 179 ? -24.555 -55.120 27.728 1.00 72.38 179 ASP A C 1
ATOM 1442 O O . ASP A 1 179 ? -25.445 -55.973 27.727 1.00 72.38 179 ASP A O 1
ATOM 1446 N N . GLU A 1 180 ? -23.832 -54.868 26.629 1.00 67.50 180 GLU A N 1
ATOM 1447 C CA . GLU A 1 180 ? -23.916 -55.648 25.381 1.00 67.50 180 GLU A CA 1
ATOM 1448 C C . GLU A 1 180 ? -23.034 -56.915 25.367 1.00 67.50 180 GLU A C 1
ATOM 1450 O O . GLU A 1 180 ? -23.180 -57.731 24.449 1.00 67.50 180 GLU A O 1
ATOM 1455 N N . PHE A 1 181 ? -22.141 -57.092 26.349 1.00 58.44 181 PHE A N 1
ATOM 1456 C CA . PHE A 1 181 ? -21.249 -58.255 26.496 1.00 58.44 181 PHE A CA 1
ATOM 1457 C C . PHE A 1 181 ? -21.841 -59.346 27.401 1.00 58.44 181 PHE A C 1
ATOM 1459 O O . PHE A 1 181 ? -21.658 -60.539 27.058 1.00 58.44 181 PHE A O 1
#